Protein AF-A0A8G2BI46-F1 (afdb_monomer_lite)

Radius of gyration: 14.21 Å; chains: 1; bounding box: 30×26×32 Å

pLDDT: mean 84.99, std 9.22, range [57.88, 96.88]

Sequence (83 aa):
MEMNPNHPVTQKISDHWHKLAGLLMVKFGAEHVVITAADIEAMAIRPGGLNITIQELDDGLHLRLVDNREAAALARKHGGLPT

Structure (mmCIF, N/CA/C/O backbone):
data_AF-A0A8G2BI46-F1
#
_entry.id   AF-A0A8G2BI46-F1
#
loop_
_atom_site.group_PDB
_atom_site.id
_atom_site.type_symbol
_atom_site.label_atom_id
_atom_site.label_alt_id
_atom_site.label_comp_id
_atom_site.label_asym_id
_atom_site.label_entity_id
_atom_site.label_seq_id
_atom_site.pdbx_PDB_ins_code
_atom_site.Cartn_x
_atom_site.Cartn_y
_atom_site.Cartn_z
_atom_site.occupancy
_atom_site.B_iso_or_equiv
_atom_site.auth_seq_id
_atom_site.auth_comp_id
_atom_site.auth_asym_id
_atom_site.auth_atom_id
_atom_site.pdbx_PDB_model_num
ATOM 1 N N . MET A 1 1 ? 8.766 7.612 -7.711 1.00 61.47 1 MET A N 1
ATOM 2 C CA . MET A 1 1 ? 8.712 7.448 -9.180 1.00 61.47 1 MET A CA 1
ATOM 3 C C . MET A 1 1 ? 8.059 6.105 -9.450 1.00 61.47 1 MET A C 1
ATOM 5 O O . MET A 1 1 ? 8.482 5.129 -8.845 1.00 61.47 1 MET A O 1
ATOM 9 N N . GLU A 1 2 ? 7.002 6.059 -10.258 1.00 71.88 2 GLU A N 1
ATOM 10 C CA . GLU A 1 2 ? 6.314 4.804 -10.588 1.00 71.88 2 GLU A CA 1
ATOM 11 C C . GLU A 1 2 ? 7.169 3.972 -11.556 1.00 71.88 2 GLU A C 1
ATOM 13 O O . GLU A 1 2 ? 7.672 4.497 -12.546 1.00 71.88 2 GLU A O 1
ATOM 18 N N . MET A 1 3 ? 7.354 2.679 -11.270 1.00 69.38 3 MET A N 1
ATOM 19 C CA . MET A 1 3 ? 8.237 1.805 -12.061 1.00 69.38 3 MET A CA 1
ATOM 20 C C . MET A 1 3 ? 7.594 1.249 -13.340 1.00 69.38 3 MET A C 1
ATOM 22 O O . MET A 1 3 ? 8.306 0.736 -14.193 1.00 69.38 3 MET A O 1
ATOM 26 N N . ASN A 1 4 ? 6.269 1.325 -13.487 1.00 71.75 4 ASN A N 1
ATOM 27 C CA . ASN A 1 4 ? 5.568 0.946 -14.717 1.00 71.75 4 ASN A CA 1
ATOM 28 C C . ASN A 1 4 ? 4.341 1.852 -14.932 1.00 71.75 4 ASN A C 1
ATOM 30 O O . ASN A 1 4 ? 3.208 1.418 -14.690 1.00 71.75 4 ASN A O 1
ATOM 34 N N . PRO A 1 5 ? 4.555 3.117 -15.335 1.00 68.94 5 PRO A N 1
ATOM 35 C CA . PRO A 1 5 ? 3.498 4.129 -15.404 1.00 68.94 5 PRO A CA 1
ATOM 36 C C . PRO A 1 5 ? 2.469 3.861 -16.512 1.00 68.94 5 PRO A C 1
ATOM 38 O O . PRO A 1 5 ? 1.383 4.425 -16.494 1.00 68.94 5 PRO A O 1
ATOM 41 N N . ASN A 1 6 ? 2.781 2.989 -17.477 1.00 74.00 6 ASN A N 1
ATOM 42 C CA . ASN A 1 6 ? 1.871 2.635 -18.571 1.00 74.00 6 ASN A CA 1
ATOM 43 C C . ASN A 1 6 ? 1.021 1.393 -18.277 1.00 74.00 6 ASN A C 1
ATOM 45 O O . ASN A 1 6 ? 0.146 1.044 -19.068 1.00 74.00 6 ASN A O 1
ATOM 49 N N . HIS A 1 7 ? 1.265 0.703 -17.159 1.00 73.38 7 HIS A N 1
ATOM 50 C CA . HIS A 1 7 ? 0.453 -0.449 -16.796 1.00 73.38 7 HIS A CA 1
ATOM 51 C C . HIS A 1 7 ? -0.967 0.010 -16.419 1.00 73.38 7 HIS A C 1
ATOM 53 O O . HIS A 1 7 ? -1.095 0.902 -15.574 1.00 73.38 7 HIS A O 1
ATOM 59 N N . PRO A 1 8 ? -2.041 -0.604 -16.958 1.00 75.38 8 PRO A N 1
ATOM 60 C CA . PRO A 1 8 ? -3.415 -0.146 -16.726 1.00 75.38 8 PRO A CA 1
ATOM 61 C C . PRO A 1 8 ? -3.798 -0.045 -15.245 1.00 75.38 8 PRO A C 1
ATOM 63 O O . PRO A 1 8 ? -4.521 0.867 -14.854 1.00 75.38 8 PRO A O 1
ATOM 66 N N . VAL A 1 9 ? -3.296 -0.960 -14.406 1.00 77.19 9 VAL A N 1
ATOM 67 C CA . VAL A 1 9 ? -3.513 -0.914 -12.949 1.00 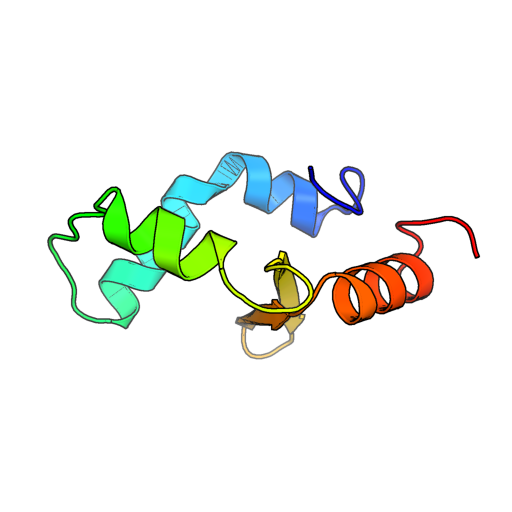77.19 9 VAL A CA 1
ATOM 68 C C . VAL A 1 9 ? -2.790 0.279 -12.323 1.00 77.19 9 VAL A C 1
ATOM 70 O O . VAL A 1 9 ? -3.382 0.983 -11.515 1.00 77.19 9 VAL A O 1
ATOM 73 N N . THR A 1 10 ? -1.545 0.554 -12.718 1.00 75.50 10 THR A N 1
ATOM 74 C CA . THR A 1 10 ? -0.779 1.694 -12.193 1.00 75.50 10 THR A CA 1
ATOM 75 C C . THR A 1 10 ? -1.477 3.011 -12.523 1.00 75.50 10 THR A C 1
ATOM 77 O O . THR A 1 10 ? -1.701 3.810 -11.621 1.00 75.50 10 THR A O 1
ATOM 80 N N . GLN A 1 11 ? -1.917 3.192 -13.774 1.00 78.31 11 GLN A N 1
ATOM 81 C CA . GLN A 1 11 ? -2.636 4.398 -14.207 1.00 78.31 11 GLN A CA 1
ATOM 82 C C . GLN A 1 11 ? -3.940 4.596 -13.430 1.00 78.31 11 GLN A C 1
ATOM 84 O O . GLN A 1 11 ? -4.162 5.650 -12.838 1.00 78.31 11 GLN A O 1
ATOM 89 N N . LYS A 1 12 ? -4.774 3.549 -13.362 1.00 77.06 12 LYS A N 1
ATOM 90 C CA . LYS A 1 12 ? -6.054 3.599 -12.642 1.00 77.06 12 LYS A CA 1
ATOM 91 C C . LYS A 1 12 ? -5.882 3.929 -11.164 1.00 77.06 12 LYS A C 1
ATOM 93 O O . LYS A 1 12 ? -6.729 4.613 -10.596 1.00 77.06 12 LYS A O 1
ATOM 98 N N . ILE A 1 13 ? -4.833 3.411 -10.524 1.00 79.44 13 ILE A N 1
ATOM 99 C CA . ILE A 1 13 ? -4.612 3.665 -9.103 1.00 79.44 13 ILE A CA 1
ATOM 100 C C . ILE A 1 13 ? -3.993 5.051 -8.890 1.00 79.44 13 ILE A C 1
ATOM 102 O O . ILE A 1 13 ? -4.396 5.712 -7.937 1.00 79.44 13 ILE A O 1
ATOM 106 N N . SER A 1 14 ? -3.098 5.530 -9.763 1.00 80.06 14 SER A N 1
ATOM 107 C CA . SER A 1 14 ? -2.511 6.880 -9.663 1.00 80.06 14 SER A CA 1
ATOM 108 C C . SER A 1 14 ? -3.603 7.959 -9.560 1.00 80.06 14 SER A C 1
ATOM 110 O O . SER A 1 14 ? -3.609 8.759 -8.621 1.00 80.06 14 SER A O 1
ATOM 112 N N . ASP A 1 15 ? -4.643 7.860 -10.396 1.00 82.88 15 ASP A N 1
ATOM 113 C CA . ASP A 1 15 ? -5.807 8.765 -10.377 1.00 82.88 15 ASP A CA 1
ATOM 114 C C . ASP A 1 15 ? -6.739 8.569 -9.164 1.00 82.88 15 ASP A C 1
ATOM 116 O O . ASP A 1 15 ? -7.627 9.383 -8.878 1.00 82.88 15 ASP A O 1
ATOM 120 N N . HIS A 1 16 ? -6.588 7.463 -8.438 1.00 86.81 16 HIS A N 1
ATOM 121 C CA . HIS A 1 16 ? -7.495 7.027 -7.375 1.00 86.81 16 HIS A CA 1
ATOM 122 C C . HIS A 1 16 ? -6.788 6.739 -6.046 1.00 86.81 16 HIS A C 1
ATOM 124 O O . HIS A 1 16 ? -7.365 6.086 -5.172 1.00 86.81 16 HIS A O 1
ATOM 130 N N . TRP A 1 17 ? -5.587 7.289 -5.836 1.00 85.62 17 TRP A N 1
ATOM 131 C CA . TRP A 1 17 ? -4.796 7.050 -4.621 1.00 85.62 17 TRP A CA 1
ATOM 132 C C . TRP A 1 17 ? -5.551 7.437 -3.336 1.00 85.62 17 TRP A C 1
ATOM 134 O O . TRP A 1 17 ? -5.477 6.752 -2.318 1.00 85.62 17 TRP A O 1
ATOM 144 N N . HIS A 1 18 ? -6.372 8.487 -3.411 1.00 88.06 18 HIS A N 1
ATOM 145 C CA . HIS A 1 18 ? -7.253 8.925 -2.325 1.00 88.06 18 HIS A CA 1
ATOM 146 C C . HIS A 1 18 ? -8.351 7.899 -1.983 1.00 88.06 18 HIS A C 1
ATOM 148 O O . HIS A 1 18 ? -8.666 7.708 -0.810 1.00 88.06 18 HIS A O 1
ATOM 154 N N . LYS A 1 19 ? -8.913 7.193 -2.977 1.00 91.44 19 LYS A N 1
ATOM 155 C CA . LYS A 1 19 ? -9.911 6.132 -2.741 1.00 91.44 19 LYS A CA 1
ATOM 156 C C . LYS A 1 19 ? -9.269 4.917 -2.088 1.00 91.44 19 LYS A C 1
ATOM 158 O O . LYS A 1 19 ? -9.859 4.336 -1.184 1.00 91.44 19 LYS A O 1
ATOM 163 N N . LEU A 1 20 ? -8.056 4.559 -2.513 1.00 90.56 20 LEU A N 1
ATOM 164 C CA . LEU A 1 20 ? -7.285 3.486 -1.892 1.00 90.56 20 LEU A CA 1
ATOM 165 C C . LEU A 1 20 ? -6.996 3.793 -0.414 1.00 90.56 20 LEU A C 1
ATOM 167 O O . LEU A 1 20 ? -7.222 2.935 0.437 1.00 90.56 20 LEU A O 1
ATOM 171 N N . ALA A 1 21 ? -6.574 5.020 -0.096 1.00 92.06 21 ALA A N 1
ATOM 172 C CA . ALA A 1 21 ? -6.381 5.450 1.289 1.00 92.06 21 ALA A CA 1
ATOM 173 C C . ALA A 1 21 ? -7.683 5.353 2.110 1.00 92.06 21 ALA A C 1
ATOM 175 O O . ALA A 1 21 ? -7.677 4.769 3.192 1.00 92.06 21 ALA A O 1
ATOM 176 N N . GLY A 1 22 ? -8.809 5.832 1.568 1.00 94.44 22 GLY A N 1
ATOM 177 C CA . GLY A 1 22 ? -10.120 5.715 2.217 1.00 94.44 22 GLY A CA 1
ATOM 178 C C . GLY A 1 22 ? -10.559 4.263 2.446 1.00 94.44 22 GLY A C 1
ATOM 179 O O . GLY A 1 22 ? -11.046 3.929 3.524 1.00 94.44 22 GLY A O 1
ATOM 180 N N . LEU A 1 23 ? -10.329 3.369 1.478 1.00 94.25 23 LEU A N 1
ATOM 181 C CA . LEU A 1 23 ? -10.611 1.937 1.627 1.00 94.25 23 LEU A CA 1
ATOM 182 C C . LEU A 1 23 ? -9.774 1.301 2.740 1.00 94.25 23 LEU A C 1
ATOM 184 O O . LEU A 1 23 ? -10.298 0.496 3.506 1.00 94.25 23 LEU A O 1
ATOM 188 N N . LEU A 1 24 ? -8.492 1.660 2.844 1.00 94.25 24 LEU A N 1
ATOM 189 C CA . LEU A 1 24 ? -7.625 1.174 3.917 1.00 94.25 24 LEU A CA 1
ATOM 190 C C . LEU A 1 24 ? -8.104 1.680 5.280 1.00 94.25 24 LEU A C 1
ATOM 192 O O . LEU A 1 24 ? -8.217 0.883 6.206 1.00 94.25 24 LEU A O 1
ATOM 196 N N . MET A 1 25 ? -8.456 2.963 5.387 1.00 96.44 25 MET A N 1
ATOM 197 C CA . MET A 1 25 ? -9.035 3.535 6.606 1.00 96.44 25 MET A CA 1
ATOM 198 C C . MET A 1 25 ? -10.290 2.769 7.047 1.00 96.44 25 MET A C 1
ATOM 200 O O . MET A 1 25 ? -10.335 2.278 8.172 1.00 96.44 25 MET A O 1
ATOM 204 N N . VAL A 1 26 ? -11.252 2.554 6.141 1.00 96.88 26 VAL A N 1
ATOM 205 C CA . VAL A 1 26 ? -12.469 1.770 6.425 1.00 96.88 26 VAL A CA 1
ATOM 206 C C . VAL A 1 26 ? -12.130 0.330 6.825 1.00 96.88 26 VAL A C 1
ATOM 208 O O . VAL A 1 26 ? -12.653 -0.170 7.819 1.00 96.88 26 VAL A O 1
ATOM 211 N N . LYS A 1 27 ? -11.227 -0.337 6.094 1.00 95.19 27 LYS A N 1
ATOM 212 C CA . LYS A 1 27 ? -10.824 -1.728 6.363 1.00 95.19 27 LYS A CA 1
ATOM 213 C C . LYS A 1 27 ? -10.165 -1.899 7.734 1.00 95.19 27 LYS A C 1
ATOM 215 O O . LYS A 1 27 ? -10.334 -2.947 8.352 1.00 95.19 27 LYS A O 1
ATOM 220 N N . PHE A 1 28 ? -9.434 -0.889 8.200 1.00 96.06 28 PHE A N 1
ATOM 221 C CA . PHE A 1 28 ? -8.789 -0.879 9.514 1.00 96.06 28 PHE A CA 1
ATOM 222 C C . PHE A 1 28 ? -9.624 -0.195 10.607 1.00 96.06 28 PHE A C 1
ATOM 224 O O . PHE A 1 28 ? -9.139 -0.044 11.725 1.00 96.06 28 PHE A O 1
ATOM 231 N N . GLY A 1 29 ? -10.870 0.199 10.316 1.00 96.62 29 GLY A N 1
ATOM 232 C CA . GLY A 1 29 ? -11.758 0.842 11.289 1.00 96.62 29 GLY A CA 1
ATOM 233 C C . GLY A 1 29 ? -11.268 2.214 11.760 1.00 96.62 29 GLY A C 1
ATOM 234 O O . GLY A 1 29 ? -11.563 2.619 12.881 1.00 96.62 29 GLY A O 1
ATOM 235 N N . ALA A 1 30 ? -10.494 2.916 10.935 1.00 96.81 30 ALA A N 1
ATOM 236 C CA . ALA A 1 30 ? -9.980 4.242 11.239 1.00 96.81 30 ALA A CA 1
ATOM 237 C C . ALA A 1 30 ? -10.860 5.318 10.592 1.00 96.81 30 ALA A C 1
ATOM 239 O O . ALA A 1 30 ? -11.002 5.369 9.374 1.00 96.81 30 ALA A O 1
ATOM 240 N N . GLU A 1 31 ? -11.405 6.222 11.402 1.00 95.50 31 GLU A N 1
ATOM 241 C CA . GLU A 1 31 ? -12.135 7.402 10.910 1.00 95.50 31 GLU A CA 1
ATOM 242 C C . GLU A 1 31 ? -11.212 8.614 10.723 1.00 95.50 31 GLU A C 1
ATOM 244 O O . GLU A 1 31 ? -11.481 9.499 9.914 1.00 95.50 31 GLU A O 1
ATOM 249 N N . HIS A 1 32 ? -10.088 8.637 11.443 1.00 95.81 32 HIS A N 1
ATOM 250 C CA . HIS A 1 32 ? -9.096 9.701 11.390 1.00 95.81 32 HIS A CA 1
ATOM 251 C C . HIS A 1 32 ? -7.689 9.116 11.547 1.00 95.81 32 HIS A C 1
ATOM 253 O O . HIS A 1 32 ? -7.431 8.333 12.461 1.00 95.81 32 HIS A O 1
ATOM 259 N N . VAL A 1 33 ? -6.780 9.503 10.651 1.00 95.56 33 VAL A N 1
ATOM 260 C CA . VAL A 1 33 ? -5.368 9.102 10.667 1.00 95.56 33 VAL A CA 1
ATOM 261 C C . VAL A 1 33 ? -4.520 10.354 10.500 1.00 95.56 33 VAL A C 1
ATOM 263 O O . VAL A 1 33 ? -4.744 11.138 9.580 1.00 95.56 33 VAL A O 1
ATOM 266 N N . VAL A 1 34 ? -3.529 10.525 11.372 1.00 96.00 34 VAL A N 1
ATOM 267 C CA . VAL A 1 34 ? -2.529 11.589 11.262 1.00 96.00 34 VAL A CA 1
ATOM 268 C C . VAL A 1 34 ? -1.236 10.963 10.760 1.00 96.00 34 VAL A C 1
ATOM 270 O O . VAL A 1 34 ? -0.685 10.094 11.425 1.00 96.00 34 VAL A O 1
ATOM 273 N N . ILE A 1 35 ? -0.764 11.403 9.592 1.00 94.06 35 ILE A N 1
ATOM 274 C CA . ILE A 1 35 ? 0.559 11.045 9.071 1.00 94.06 35 ILE A CA 1
ATOM 275 C C . ILE A 1 35 ? 1.529 12.137 9.511 1.00 94.06 35 ILE A C 1
ATOM 277 O O . ILE A 1 35 ? 1.376 13.302 9.138 1.00 94.06 35 ILE A O 1
ATOM 281 N N . THR A 1 36 ? 2.510 11.767 10.322 1.00 96.00 36 THR A N 1
ATOM 282 C CA . THR A 1 36 ? 3.524 12.676 10.859 1.00 96.00 36 THR A CA 1
ATOM 283 C C . THR A 1 36 ? 4.821 12.612 10.051 1.00 96.00 36 THR A C 1
ATOM 285 O O . THR A 1 36 ? 5.044 11.699 9.256 1.00 96.00 36 THR A O 1
ATOM 288 N N . ALA A 1 37 ? 5.722 13.571 10.282 1.00 93.81 37 ALA A N 1
ATOM 289 C CA . ALA A 1 37 ? 7.069 13.523 9.712 1.00 93.81 37 ALA A CA 1
ATOM 290 C C . ALA A 1 37 ? 7.835 12.256 10.143 1.00 93.81 37 ALA A C 1
ATOM 292 O O . ALA A 1 37 ? 8.511 11.645 9.321 1.00 93.81 37 ALA A O 1
ATOM 293 N N . ALA A 1 38 ? 7.662 11.813 11.393 1.00 92.69 38 ALA A N 1
ATOM 294 C CA . ALA A 1 38 ? 8.302 10.606 11.910 1.00 92.69 38 ALA A CA 1
ATOM 295 C C . ALA A 1 38 ? 7.842 9.336 11.171 1.00 92.69 38 ALA A C 1
ATOM 297 O O . ALA A 1 38 ? 8.647 8.435 10.945 1.00 92.69 38 ALA A O 1
ATOM 298 N N . ASP A 1 39 ? 6.579 9.276 10.734 1.00 90.56 39 ASP A N 1
ATOM 299 C CA . ASP A 1 39 ? 6.072 8.156 9.930 1.00 90.56 39 ASP A CA 1
ATOM 300 C C . ASP A 1 39 ? 6.759 8.100 8.557 1.00 90.56 39 ASP A C 1
ATOM 302 O O . ASP A 1 39 ? 7.150 7.029 8.085 1.00 90.56 39 ASP A O 1
ATOM 306 N N . ILE A 1 40 ? 6.965 9.266 7.934 1.00 87.75 40 ILE A N 1
ATOM 307 C CA . ILE A 1 40 ? 7.666 9.392 6.648 1.00 87.75 40 ILE A CA 1
ATOM 308 C C . ILE A 1 40 ? 9.137 8.990 6.805 1.00 87.75 40 ILE A C 1
ATOM 310 O O . ILE A 1 40 ? 9.671 8.234 5.990 1.00 87.75 40 ILE A O 1
ATOM 314 N N . GLU A 1 41 ? 9.792 9.452 7.868 1.00 88.12 41 GLU A N 1
ATOM 315 C CA . GLU A 1 41 ? 11.181 9.102 8.172 1.00 88.12 41 GLU A CA 1
ATOM 316 C C . GLU A 1 41 ? 11.335 7.600 8.434 1.00 88.12 41 GLU A C 1
ATOM 318 O O . GLU A 1 41 ? 12.219 6.958 7.862 1.00 88.12 41 GLU A O 1
ATOM 323 N N . ALA A 1 42 ? 10.429 7.002 9.209 1.00 84.69 42 ALA A N 1
ATOM 324 C CA . ALA A 1 42 ? 10.417 5.564 9.462 1.00 84.69 42 ALA A CA 1
ATOM 325 C C . ALA A 1 42 ? 10.264 4.739 8.169 1.00 84.69 42 ALA A C 1
ATOM 327 O O . ALA A 1 42 ? 10.821 3.641 8.061 1.00 84.69 42 ALA A O 1
ATOM 328 N N . MET A 1 43 ? 9.553 5.263 7.165 1.00 8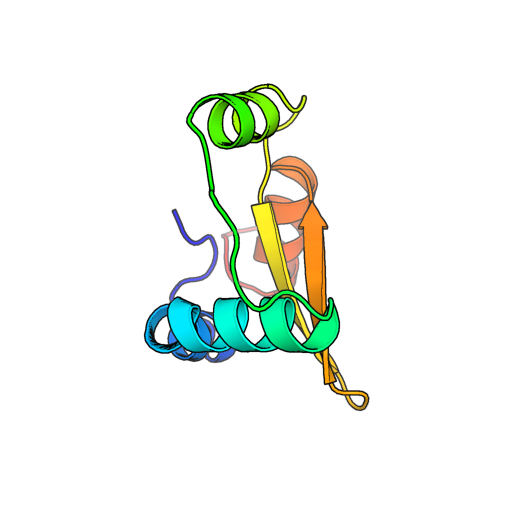1.50 43 MET A N 1
ATOM 329 C CA . MET A 1 43 ? 9.490 4.657 5.831 1.00 81.50 43 MET A CA 1
ATOM 330 C C . MET A 1 43 ? 10.805 4.812 5.054 1.00 81.50 43 MET A C 1
ATOM 332 O O . MET A 1 43 ? 11.225 3.863 4.389 1.00 81.50 43 MET A O 1
ATOM 336 N N . ALA A 1 44 ? 11.467 5.968 5.150 1.00 78.06 44 ALA A N 1
ATOM 337 C CA . ALA A 1 44 ? 12.706 6.270 4.430 1.00 78.06 44 ALA A CA 1
ATOM 338 C C . ALA A 1 44 ? 13.929 5.487 4.945 1.00 78.06 44 ALA A C 1
ATOM 340 O O . ALA A 1 44 ? 14.834 5.182 4.168 1.00 78.06 44 ALA A O 1
ATOM 341 N N . ILE A 1 45 ? 13.955 5.131 6.233 1.00 79.81 45 ILE A N 1
ATOM 342 C CA . ILE A 1 45 ? 15.096 4.455 6.881 1.00 79.81 45 ILE A CA 1
ATOM 343 C C . ILE A 1 45 ? 15.167 2.951 6.534 1.00 79.81 45 ILE A C 1
ATOM 345 O O . ILE A 1 45 ? 16.161 2.285 6.832 1.00 79.81 45 ILE A O 1
ATOM 349 N N . ARG A 1 46 ? 14.148 2.379 5.876 1.00 77.50 46 ARG A N 1
ATOM 350 C CA . ARG A 1 46 ? 14.129 0.941 5.563 1.00 77.50 46 ARG A CA 1
ATOM 351 C C . ARG A 1 46 ? 15.290 0.535 4.636 1.00 77.50 46 ARG A C 1
ATOM 353 O O . ARG A 1 46 ? 15.392 1.061 3.522 1.00 77.50 46 ARG A O 1
ATOM 360 N N . PRO A 1 47 ? 16.134 -0.437 5.041 1.00 76.75 47 PRO A N 1
ATOM 361 C CA . PRO A 1 47 ? 17.208 -0.948 4.195 1.00 76.75 47 PRO A CA 1
ATOM 362 C C . PRO A 1 47 ? 16.663 -1.459 2.859 1.00 76.75 47 PRO A C 1
ATOM 364 O O . PRO A 1 47 ? 15.737 -2.263 2.833 1.00 76.75 47 PRO A O 1
ATOM 367 N N . GLY A 1 48 ? 17.238 -0.989 1.750 1.00 79.69 48 GLY A N 1
ATOM 368 C CA . GLY A 1 48 ? 16.801 -1.366 0.403 1.00 79.69 48 GLY A CA 1
ATOM 369 C C . GLY A 1 48 ? 15.659 -0.521 -0.172 1.00 79.69 48 GLY A C 1
ATOM 370 O O . GLY A 1 48 ? 15.264 -0.779 -1.305 1.00 79.69 48 GLY A O 1
ATOM 371 N N . GLY A 1 49 ? 15.179 0.506 0.540 1.00 82.62 49 GLY A N 1
ATOM 372 C CA . GLY A 1 49 ? 14.074 1.364 0.104 1.00 82.62 49 GLY A CA 1
ATOM 373 C C . GLY A 1 49 ? 12.699 0.727 0.318 1.00 82.62 49 GLY A C 1
ATOM 374 O O . GLY A 1 49 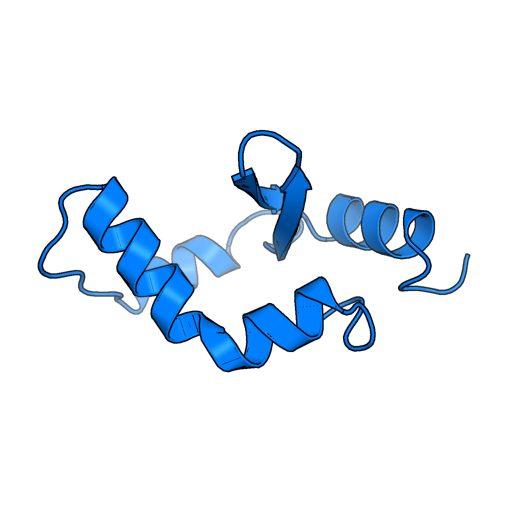? 12.586 -0.424 0.734 1.00 82.62 49 GLY A O 1
ATOM 375 N N . LEU A 1 50 ? 11.638 1.487 0.046 1.00 86.69 50 LEU A N 1
ATOM 376 C CA . LEU A 1 50 ? 10.262 1.041 0.245 1.00 86.69 50 LEU A CA 1
ATOM 377 C C . LEU A 1 50 ? 9.408 1.375 -0.974 1.00 86.69 50 LEU A C 1
ATOM 379 O O . LEU A 1 50 ? 9.252 2.539 -1.335 1.00 86.69 50 LEU A O 1
ATOM 383 N N . ASN A 1 51 ? 8.822 0.345 -1.574 1.00 87.56 51 ASN A N 1
ATOM 384 C CA . ASN A 1 51 ? 7.887 0.460 -2.684 1.00 87.56 51 ASN A CA 1
ATOM 385 C C . ASN A 1 51 ? 6.583 -0.249 -2.330 1.00 87.56 51 ASN A C 1
ATOM 387 O O . ASN A 1 51 ? 6.565 -1.181 -1.523 1.00 87.56 51 ASN A O 1
ATOM 391 N N . ILE A 1 52 ? 5.497 0.170 -2.971 1.00 87.69 52 ILE A N 1
ATOM 392 C CA . ILE A 1 52 ? 4.212 -0.521 -2.912 1.00 87.69 52 ILE A CA 1
ATOM 393 C C . ILE A 1 52 ? 4.002 -1.208 -4.257 1.00 87.69 52 ILE A C 1
ATOM 395 O O . ILE A 1 52 ? 4.067 -0.573 -5.308 1.00 87.69 52 ILE A O 1
ATOM 399 N N . THR A 1 53 ? 3.742 -2.508 -4.213 1.00 88.62 53 THR A N 1
ATOM 400 C CA . THR A 1 53 ? 3.250 -3.274 -5.359 1.00 88.62 53 THR A CA 1
ATOM 401 C C . THR A 1 53 ? 1.751 -3.452 -5.228 1.00 88.62 53 THR A C 1
ATOM 403 O O . THR A 1 53 ? 1.237 -3.620 -4.119 1.00 88.62 53 THR A O 1
ATOM 406 N N . ILE A 1 54 ? 1.066 -3.382 -6.365 1.00 87.38 54 ILE A N 1
ATOM 407 C CA . ILE A 1 54 ? -0.382 -3.515 -6.456 1.00 87.38 54 ILE A CA 1
ATOM 408 C C . ILE A 1 54 ? -0.682 -4.559 -7.518 1.00 87.38 54 ILE A C 1
ATOM 410 O O . ILE A 1 54 ? -0.214 -4.443 -8.652 1.00 87.38 54 ILE A O 1
ATOM 414 N N . GLN A 1 55 ? -1.454 -5.571 -7.141 1.00 86.56 55 GLN A N 1
ATOM 415 C CA . GLN A 1 55 ? -1.874 -6.642 -8.030 1.00 86.56 55 GLN A CA 1
ATOM 416 C C . GLN A 1 55 ? -3.367 -6.900 -7.851 1.00 86.56 55 GLN A C 1
ATOM 418 O O . GLN A 1 55 ? -3.848 -7.037 -6.732 1.00 86.56 55 GLN A O 1
ATOM 423 N N . GLU A 1 56 ? -4.097 -6.967 -8.956 1.00 85.75 56 GLU A N 1
ATOM 424 C CA . GLU A 1 56 ? -5.486 -7.419 -8.969 1.00 85.75 56 GLU A CA 1
ATOM 425 C C . GLU A 1 56 ? -5.498 -8.944 -9.131 1.00 85.75 56 GLU A C 1
ATOM 427 O O . GLU A 1 56 ? -4.880 -9.471 -10.060 1.00 85.75 56 GLU A O 1
ATOM 432 N N . LEU A 1 57 ? -6.138 -9.637 -8.190 1.00 88.00 57 LEU A N 1
ATOM 433 C CA . LEU A 1 57 ? -6.364 -11.083 -8.177 1.00 88.00 57 LEU A CA 1
ATOM 434 C C . LEU A 1 57 ? -7.870 -11.359 -8.037 1.00 88.00 57 LEU A C 1
ATOM 436 O O . LEU A 1 57 ? -8.647 -10.450 -7.746 1.00 88.00 57 LEU A O 1
ATOM 440 N N . ASP A 1 58 ? -8.282 -12.616 -8.216 1.00 92.25 58 ASP A N 1
ATOM 441 C CA . ASP A 1 58 ? -9.701 -13.015 -8.206 1.00 92.25 58 ASP A CA 1
ATOM 442 C C . ASP A 1 58 ? -10.426 -12.680 -6.889 1.00 92.25 58 ASP A C 1
ATOM 444 O O . ASP A 1 58 ? -11.639 -12.474 -6.872 1.00 92.25 58 ASP A O 1
ATOM 448 N N . ASP A 1 59 ? -9.691 -12.604 -5.779 1.00 92.75 59 ASP A N 1
ATOM 449 C CA . ASP A 1 59 ? -10.193 -12.275 -4.442 1.00 92.75 59 ASP A CA 1
ATOM 450 C C . ASP A 1 59 ? -10.010 -10.793 -4.059 1.00 92.75 59 ASP A C 1
ATOM 452 O O . ASP A 1 59 ? -10.394 -10.382 -2.959 1.00 92.75 59 ASP A O 1
ATOM 456 N N . GLY A 1 60 ? -9.466 -9.970 -4.961 1.00 89.69 60 GLY A N 1
ATOM 457 C CA . GLY A 1 60 ? -9.433 -8.517 -4.829 1.00 89.69 60 GLY A CA 1
ATOM 458 C C . GLY A 1 60 ? -8.072 -7.877 -5.102 1.00 89.69 60 GLY A C 1
ATOM 459 O O . GLY A 1 60 ? -7.226 -8.397 -5.825 1.00 89.69 60 GLY A O 1
ATOM 460 N N . LEU A 1 61 ? -7.873 -6.685 -4.531 1.00 89.44 61 LEU A N 1
ATOM 461 C CA . LEU A 1 61 ? -6.655 -5.897 -4.713 1.00 89.44 61 LEU A CA 1
ATOM 462 C C . LEU A 1 61 ? -5.623 -6.226 -3.629 1.00 89.44 61 LEU A C 1
ATOM 464 O O . LEU A 1 61 ? -5.819 -5.929 -2.447 1.00 89.44 61 LEU A O 1
ATOM 468 N N . HIS A 1 62 ? -4.497 -6.792 -4.044 1.00 91.25 62 HIS A N 1
ATOM 469 C CA . HIS A 1 62 ? -3.376 -7.144 -3.182 1.00 91.25 62 HIS A CA 1
ATOM 470 C C . HIS A 1 62 ? -2.353 -6.014 -3.172 1.00 91.25 62 HIS A C 1
ATOM 472 O O . HIS A 1 62 ? -1.813 -5.637 -4.212 1.00 91.25 62 HIS A O 1
ATOM 478 N N . LEU A 1 63 ? -2.079 -5.484 -1.979 1.00 91.38 63 LEU A N 1
ATOM 479 C CA . LEU A 1 63 ? -1.075 -4.450 -1.744 1.00 91.38 63 LEU A CA 1
ATOM 480 C C . LEU A 1 63 ? 0.063 -5.035 -0.921 1.00 91.38 63 LEU A C 1
ATOM 482 O O . LEU A 1 63 ? -0.173 -5.613 0.141 1.00 91.38 63 LEU A O 1
ATOM 486 N N . ARG A 1 64 ? 1.301 -4.859 -1.384 1.00 91.31 64 ARG A N 1
ATOM 487 C CA . ARG A 1 64 ? 2.473 -5.381 -0.676 1.00 91.31 64 ARG A CA 1
ATOM 488 C C . ARG A 1 64 ? 3.622 -4.391 -0.682 1.00 91.31 64 ARG A C 1
ATOM 490 O O . ARG A 1 64 ? 3.979 -3.851 -1.730 1.00 91.31 64 ARG A O 1
ATOM 497 N N . LEU A 1 65 ? 4.210 -4.198 0.496 1.00 90.81 65 LEU A N 1
ATOM 498 C CA . LEU A 1 65 ? 5.456 -3.463 0.666 1.00 90.81 65 LEU A CA 1
ATOM 499 C C . LEU A 1 65 ? 6.627 -4.345 0.242 1.00 90.81 65 LEU A C 1
ATOM 501 O O . LEU A 1 65 ? 6.747 -5.472 0.720 1.00 90.81 65 LEU A O 1
ATOM 505 N N . VAL A 1 66 ? 7.477 -3.824 -0.635 1.00 91.00 66 VAL A N 1
ATOM 506 C CA . VAL A 1 66 ? 8.660 -4.519 -1.156 1.00 91.00 66 VAL A CA 1
ATOM 507 C C . VAL A 1 66 ? 9.854 -3.567 -1.187 1.00 91.00 66 VAL A C 1
ATOM 509 O O . VAL A 1 66 ? 9.681 -2.344 -1.215 1.00 91.00 66 VAL A O 1
ATOM 512 N N . ASP A 1 67 ? 11.066 -4.113 -1.197 1.00 91.25 67 ASP A N 1
ATOM 513 C CA . ASP A 1 67 ? 12.282 -3.314 -1.369 1.00 91.25 67 ASP A CA 1
ATOM 514 C C . ASP A 1 67 ? 12.512 -2.925 -2.847 1.00 91.25 67 ASP A C 1
ATOM 516 O O . ASP A 1 67 ? 11.787 -3.351 -3.752 1.00 91.25 67 ASP A O 1
ATOM 520 N N . ASN A 1 68 ? 13.517 -2.089 -3.119 1.00 88.12 68 ASN A N 1
ATOM 521 C CA . ASN A 1 68 ? 13.856 -1.653 -4.478 1.00 88.12 68 ASN A CA 1
ATOM 522 C C . ASN A 1 68 ? 14.284 -2.809 -5.394 1.00 88.12 68 ASN A C 1
ATOM 524 O O . ASN A 1 68 ? 14.033 -2.761 -6.601 1.00 88.12 68 ASN A O 1
ATOM 528 N N . ARG A 1 69 ? 14.955 -3.834 -4.852 1.00 89.00 69 ARG A N 1
ATOM 529 C CA . ARG A 1 69 ? 15.447 -4.972 -5.639 1.00 89.00 69 ARG A CA 1
ATOM 530 C C . ARG A 1 69 ? 14.274 -5.817 -6.120 1.00 89.00 69 ARG A C 1
ATOM 532 O O . ARG A 1 69 ? 14.213 -6.158 -7.302 1.00 89.00 69 ARG A O 1
ATOM 539 N N . GLU A 1 70 ? 13.352 -6.132 -5.223 1.00 88.94 70 GLU A N 1
ATOM 540 C CA . GLU A 1 70 ? 12.133 -6.867 -5.520 1.00 88.94 70 GLU A CA 1
ATOM 541 C C . GLU A 1 70 ? 11.207 -6.052 -6.430 1.00 88.94 70 GLU A C 1
ATOM 543 O O . GLU A 1 70 ? 10.716 -6.592 -7.423 1.00 88.94 70 GLU A O 1
ATOM 548 N N . ALA A 1 71 ? 11.045 -4.748 -6.177 1.00 87.25 71 ALA A N 1
ATOM 549 C CA . ALA A 1 71 ? 10.281 -3.860 -7.053 1.00 87.25 71 ALA A CA 1
ATOM 550 C C . ALA A 1 71 ? 10.819 -3.882 -8.494 1.00 87.25 71 ALA A C 1
ATOM 552 O O . ALA A 1 71 ? 10.056 -4.084 -9.438 1.00 87.25 71 ALA A O 1
ATOM 553 N N . ALA A 1 72 ? 12.140 -3.764 -8.671 1.00 86.25 72 ALA A N 1
ATOM 554 C CA . ALA A 1 72 ? 12.767 -3.804 -9.990 1.00 86.25 72 ALA A CA 1
ATOM 555 C C . ALA A 1 72 ? 12.668 -5.188 -10.655 1.00 86.25 72 ALA A C 1
ATOM 557 O O . ALA A 1 72 ? 12.510 -5.278 -11.873 1.00 86.25 72 ALA A O 1
ATOM 558 N N . ALA A 1 73 ? 12.765 -6.276 -9.885 1.00 87.00 73 ALA A N 1
ATOM 559 C CA . ALA A 1 73 ? 12.588 -7.633 -10.402 1.00 87.00 73 ALA A CA 1
ATOM 560 C C . ALA A 1 73 ? 11.152 -7.868 -10.899 1.00 87.00 73 ALA A C 1
ATOM 562 O O . ALA A 1 73 ? 10.958 -8.394 -11.997 1.00 87.00 73 ALA A O 1
ATOM 563 N N . LEU A 1 74 ? 10.151 -7.427 -10.131 1.00 85.88 74 LEU A N 1
ATOM 564 C CA . LEU A 1 74 ? 8.742 -7.502 -10.518 1.00 85.88 74 LEU A CA 1
ATOM 565 C C . LEU A 1 74 ? 8.455 -6.612 -11.727 1.00 85.88 74 LEU A C 1
ATOM 567 O O . LEU A 1 74 ? 7.821 -7.066 -12.678 1.00 85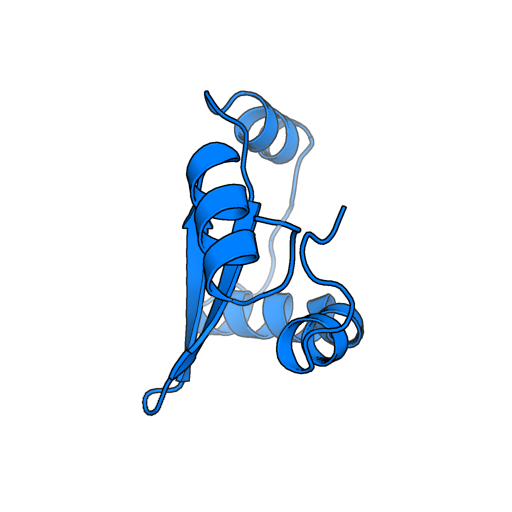.88 74 LEU A O 1
ATOM 571 N N . ALA A 1 75 ? 8.978 -5.386 -11.748 1.00 82.75 75 ALA A N 1
ATOM 572 C CA . ALA A 1 75 ? 8.821 -4.497 -12.891 1.00 82.75 75 ALA A CA 1
ATOM 573 C C . ALA A 1 75 ? 9.395 -5.119 -14.176 1.00 82.75 75 ALA A C 1
ATOM 575 O O . ALA A 1 75 ? 8.695 -5.135 -15.182 1.00 82.75 75 ALA A O 1
ATOM 576 N N . ARG A 1 76 ? 10.594 -5.723 -14.150 1.00 83.62 76 ARG A N 1
ATOM 577 C CA . ARG A 1 76 ? 11.139 -6.455 -15.315 1.00 83.62 76 ARG A CA 1
ATOM 578 C C . ARG A 1 76 ? 10.263 -7.640 -15.722 1.00 83.62 76 ARG A C 1
ATOM 580 O O . ARG A 1 76 ? 9.941 -7.783 -16.897 1.00 83.62 76 ARG A O 1
ATOM 587 N N . LYS A 1 77 ? 9.833 -8.461 -14.757 1.00 84.19 77 LYS A N 1
ATOM 588 C CA . LYS A 1 77 ? 8.968 -9.630 -15.008 1.00 84.19 77 LYS A CA 1
ATOM 589 C C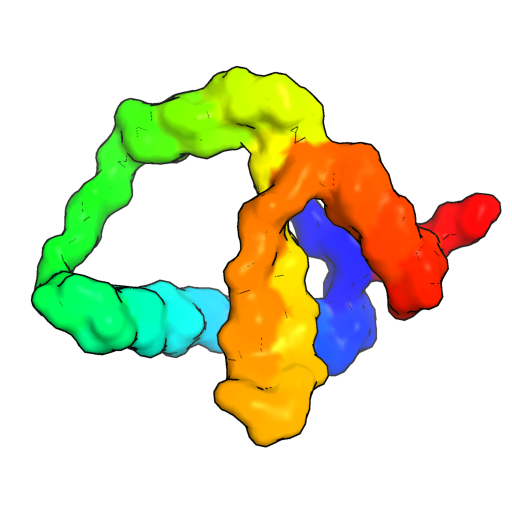 . LYS A 1 77 ? 7.660 -9.246 -15.707 1.00 84.19 77 LYS A C 1
ATOM 591 O O . LYS A 1 77 ? 7.179 -9.994 -16.551 1.00 84.19 77 LYS A O 1
ATOM 596 N N . HIS A 1 78 ? 7.098 -8.096 -15.352 1.00 79.50 78 HIS A N 1
ATOM 597 C CA . HIS A 1 78 ? 5.830 -7.600 -15.883 1.00 79.50 78 HIS A CA 1
ATOM 598 C C . HIS A 1 78 ? 6.006 -6.540 -16.990 1.00 79.50 78 HIS A C 1
ATOM 600 O O . HIS A 1 78 ? 5.056 -5.831 -17.314 1.00 79.50 78 HIS A O 1
ATOM 606 N N . GLY A 1 79 ? 7.207 -6.422 -17.576 1.00 72.25 79 GLY A N 1
ATOM 607 C CA . GLY A 1 79 ? 7.475 -5.573 -18.746 1.00 72.25 79 GLY A CA 1
ATOM 608 C C . GLY A 1 79 ? 7.548 -4.063 -18.480 1.00 72.25 79 GLY A C 1
ATOM 609 O O . GLY A 1 79 ? 7.494 -3.277 -19.418 1.00 72.25 79 GLY A O 1
ATOM 610 N N . GLY A 1 80 ? 7.656 -3.642 -17.219 1.00 67.31 80 GLY A N 1
ATOM 611 C CA . GLY A 1 80 ? 7.786 -2.240 -16.806 1.00 67.31 80 GLY A CA 1
ATOM 612 C C . GLY A 1 80 ? 9.204 -1.671 -16.865 1.00 67.31 80 GLY A C 1
ATOM 613 O O . GLY A 1 80 ? 9.370 -0.457 -16.852 1.00 67.31 80 GLY A O 1
ATOM 614 N N . LEU A 1 81 ? 10.225 -2.527 -16.951 1.00 68.00 81 LEU A N 1
ATOM 615 C CA . LEU A 1 81 ? 11.627 -2.134 -17.116 1.00 68.00 81 LEU A CA 1
ATOM 616 C C . LEU A 1 81 ? 12.305 -3.023 -18.173 1.00 68.00 81 LEU A C 1
ATOM 61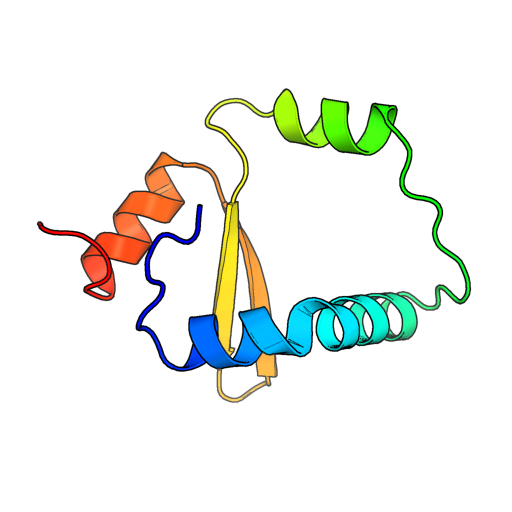8 O O . LEU A 1 81 ? 11.928 -4.192 -18.286 1.00 68.00 81 LEU A O 1
ATOM 622 N N . PRO A 1 82 ? 13.320 -2.516 -18.906 1.00 58.56 82 PRO A N 1
ATOM 623 C CA . PRO A 1 82 ? 14.140 -3.343 -19.787 1.00 58.56 82 PRO A CA 1
ATOM 624 C C . PRO A 1 82 ? 14.813 -4.480 -19.002 1.00 58.56 82 PRO A C 1
ATOM 626 O O . PRO A 1 82 ? 15.215 -4.288 -17.846 1.00 58.56 82 PRO A O 1
ATOM 629 N N . THR A 1 83 ? 14.921 -5.653 -19.632 1.00 57.88 83 THR A N 1
ATOM 630 C CA . THR A 1 83 ? 15.648 -6.820 -19.102 1.00 57.88 83 THR A CA 1
ATOM 631 C C . THR A 1 83 ? 17.137 -6.556 -18.998 1.00 57.88 83 THR A C 1
ATOM 633 O O . THR A 1 83 ? 17.706 -6.119 -20.023 1.00 57.88 83 THR A O 1
#

Organism: NCBI:txid1123362

Foldseek 3Di:
DDLACPPPVNVVCVVVVVVVVVVVCVVVVHPDDDDDPVNVVVQQPDPQHWDWDWDQDPVGIDIDIDGPVVSVVVCCVVVSDPD

Secondary structure (DSSP, 8-state):
--S-TTSHHHHHHHTTHHHHHHHHHHHTT-S-----HHHHHHHHTSTT--EEEEEEETTEEEEEEE-HHHHHHHHHHTTSS--